Protein AF-A0A848KBE2-F1 (afdb_monomer)

Structure (mmCIF, N/CA/C/O backbone):
data_AF-A0A848KBE2-F1
#
_entry.id   AF-A0A848KBE2-F1
#
loop_
_atom_site.group_PDB
_atom_site.id
_atom_site.type_symbol
_atom_site.label_atom_id
_atom_site.label_alt_id
_atom_site.label_comp_id
_atom_site.label_asym_id
_atom_site.label_entity_id
_atom_site.label_seq_id
_atom_site.pdbx_PDB_ins_code
_atom_site.Cartn_x
_atom_site.Cartn_y
_atom_site.Cartn_z
_atom_site.occupancy
_atom_site.B_iso_or_equiv
_atom_site.auth_seq_id
_atom_site.auth_comp_id
_atom_site.auth_asym_id
_atom_site.auth_atom_id
_atom_site.pdbx_PDB_model_num
ATOM 1 N N . MET A 1 1 ? 36.345 -19.995 -68.611 1.00 47.78 1 MET A N 1
ATOM 2 C CA . MET A 1 1 ? 36.736 -19.045 -67.549 1.00 47.78 1 MET A CA 1
ATOM 3 C C . MET A 1 1 ? 35.816 -17.840 -67.622 1.00 47.78 1 MET A C 1
ATOM 5 O O . MET A 1 1 ? 35.869 -17.147 -68.624 1.00 47.78 1 MET A O 1
ATOM 9 N N . SER A 1 2 ? 34.953 -17.637 -66.626 1.00 39.81 2 SER A N 1
ATOM 10 C CA . SER A 1 2 ? 34.776 -16.354 -65.922 1.00 39.81 2 SER A CA 1
ATOM 11 C C . SER A 1 2 ? 33.439 -16.347 -65.170 1.00 39.81 2 SER A C 1
ATOM 13 O O . SER A 1 2 ? 32.379 -16.107 -65.737 1.00 39.81 2 SER A O 1
ATOM 15 N N . ASN A 1 3 ? 33.563 -16.631 -63.875 1.00 41.44 3 ASN A N 1
ATOM 16 C CA . ASN A 1 3 ? 32.869 -15.980 -62.768 1.00 41.44 3 ASN A CA 1
ATOM 17 C C . ASN A 1 3 ? 31.364 -16.210 -62.599 1.00 41.44 3 ASN A C 1
ATOM 19 O O . ASN A 1 3 ? 30.542 -15.299 -62.664 1.00 41.44 3 ASN A O 1
ATOM 23 N N . THR A 1 4 ? 31.066 -17.433 -62.167 1.00 48.69 4 THR A N 1
ATOM 24 C CA . THR A 1 4 ? 30.159 -17.694 -61.045 1.00 48.69 4 THR A CA 1
ATOM 25 C C . THR A 1 4 ? 30.282 -16.614 -59.953 1.00 48.69 4 THR A C 1
ATOM 27 O O . THR A 1 4 ? 31.387 -16.226 -59.571 1.00 48.69 4 THR A O 1
ATOM 30 N N . SER A 1 5 ? 29.135 -16.216 -59.400 1.00 53.34 5 SER A N 1
ATOM 31 C CA . SER A 1 5 ? 28.993 -15.661 -58.045 1.00 53.34 5 SER A CA 1
ATOM 32 C C . SER A 1 5 ? 29.554 -14.259 -57.793 1.00 53.34 5 SER A C 1
ATOM 34 O O . SER A 1 5 ? 30.572 -14.108 -57.120 1.00 53.34 5 SER A O 1
ATOM 36 N N . ARG A 1 6 ? 28.828 -13.203 -58.180 1.00 46.91 6 ARG A N 1
ATOM 37 C CA . ARG A 1 6 ? 28.966 -11.899 -57.510 1.00 46.91 6 ARG A CA 1
ATOM 38 C C . ARG A 1 6 ? 27.632 -11.175 -57.386 1.00 46.91 6 ARG A C 1
ATOM 40 O O . ARG A 1 6 ? 27.088 -10.748 -58.390 1.00 46.91 6 ARG A O 1
ATOM 47 N N . ALA A 1 7 ? 27.226 -10.995 -56.128 1.00 44.81 7 ALA A N 1
ATOM 48 C CA . ALA A 1 7 ? 26.356 -9.936 -55.613 1.00 44.81 7 ALA A CA 1
ATOM 49 C C . ALA A 1 7 ? 24.940 -9.877 -56.223 1.00 44.81 7 ALA A C 1
ATOM 51 O O . ALA A 1 7 ? 24.746 -9.589 -57.390 1.00 44.81 7 ALA A O 1
ATOM 52 N N . ALA A 1 8 ? 23.878 -10.081 -55.453 1.00 45.59 8 ALA A N 1
ATOM 53 C CA . ALA A 1 8 ? 23.512 -9.104 -54.444 1.00 45.59 8 ALA A CA 1
ATOM 54 C C . ALA A 1 8 ? 22.586 -9.730 -53.390 1.00 45.59 8 ALA A C 1
ATOM 56 O O . ALA A 1 8 ? 21.367 -9.723 -53.521 1.00 45.59 8 ALA A O 1
ATOM 57 N N . PHE A 1 9 ? 23.174 -10.216 -52.298 1.00 49.16 9 PHE A N 1
ATOM 58 C CA . PHE A 1 9 ? 22.510 -10.151 -50.999 1.00 49.16 9 PHE A CA 1
ATOM 59 C C . PHE A 1 9 ? 22.593 -8.689 -50.537 1.00 49.16 9 PHE A C 1
ATOM 61 O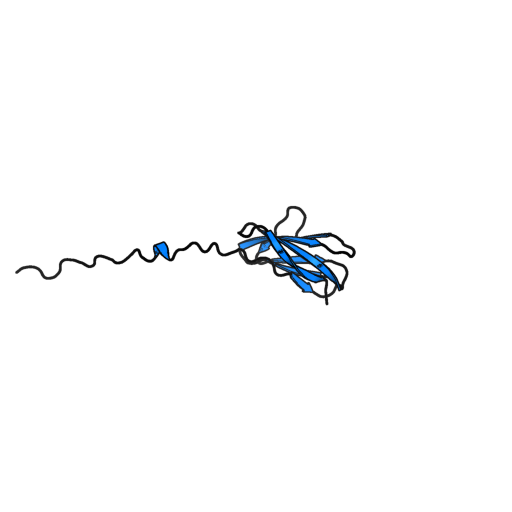 O . PHE A 1 9 ? 23.506 -8.318 -49.804 1.00 49.16 9 PHE A O 1
ATOM 68 N N . ILE A 1 10 ? 21.700 -7.829 -51.033 1.00 52.91 10 ILE A N 1
ATOM 69 C CA . ILE A 1 10 ? 21.499 -6.498 -50.450 1.00 52.91 10 ILE A CA 1
ATOM 70 C C . ILE A 1 10 ? 20.385 -6.654 -49.421 1.00 52.91 10 ILE A C 1
ATOM 72 O O . ILE A 1 10 ? 19.229 -6.908 -49.751 1.00 52.91 10 ILE A O 1
ATOM 76 N N . GLY A 1 11 ? 20.809 -6.615 -48.160 1.00 46.31 11 GLY A N 1
ATOM 77 C CA . GLY A 1 11 ? 20.006 -6.885 -46.983 1.00 46.31 11 GLY A CA 1
ATOM 78 C C . GLY A 1 11 ? 18.786 -5.981 -46.859 1.00 46.31 11 GLY A C 1
ATOM 79 O O . GLY A 1 11 ? 18.895 -4.760 -46.790 1.00 46.31 11 GLY A O 1
ATOM 80 N N . VAL A 1 12 ? 17.625 -6.610 -46.707 1.00 53.41 12 VAL A N 1
ATOM 81 C CA . VAL A 1 12 ? 16.479 -6.005 -46.030 1.00 53.41 12 VAL A CA 1
ATOM 82 C C . VAL A 1 12 ? 16.722 -6.165 -44.531 1.00 53.41 12 VAL A C 1
ATOM 84 O O . VAL A 1 12 ? 16.220 -7.084 -43.895 1.00 53.41 12 VAL A O 1
ATOM 87 N N . ILE A 1 13 ? 17.553 -5.298 -43.957 1.00 54.91 13 ILE A N 1
ATOM 88 C CA . ILE A 1 13 ? 17.632 -5.130 -42.503 1.00 54.91 13 ILE A CA 1
ATOM 89 C C . ILE A 1 13 ? 17.546 -3.639 -42.218 1.00 54.91 13 ILE A C 1
ATOM 91 O O . ILE A 1 13 ? 18.564 -2.965 -42.160 1.00 54.91 13 ILE A O 1
ATOM 95 N N . ALA A 1 14 ? 16.320 -3.138 -42.072 1.00 48.38 14 ALA A N 1
ATOM 96 C CA . ALA A 1 14 ? 15.995 -2.021 -41.177 1.00 48.38 14 ALA A CA 1
ATOM 97 C C . ALA A 1 14 ? 14.473 -1.769 -41.094 1.00 48.38 14 ALA A C 1
ATOM 99 O O . ALA A 1 14 ? 14.039 -0.629 -41.018 1.00 48.38 14 ALA A O 1
ATOM 100 N N . ALA A 1 15 ? 13.632 -2.811 -41.085 1.00 47.66 15 ALA A N 1
ATOM 101 C CA . ALA A 1 15 ? 12.237 -2.650 -40.644 1.00 47.66 15 ALA A CA 1
ATOM 102 C C . ALA A 1 15 ? 12.077 -2.879 -39.124 1.00 47.66 15 ALA A C 1
ATOM 104 O O . ALA A 1 15 ? 11.058 -2.522 -38.541 1.00 47.66 15 ALA A O 1
ATOM 105 N N . ALA A 1 16 ? 13.098 -3.426 -38.451 1.00 48.25 16 ALA A N 1
ATOM 106 C CA . ALA A 1 16 ? 13.038 -3.742 -37.021 1.00 48.25 16 ALA A CA 1
ATOM 107 C C . ALA A 1 16 ? 13.248 -2.526 -36.095 1.00 48.25 16 ALA A C 1
ATOM 109 O O . ALA A 1 16 ? 12.858 -2.580 -34.931 1.00 48.25 16 ALA A O 1
ATOM 110 N N . ALA A 1 17 ? 13.815 -1.424 -36.599 1.00 47.16 17 ALA A N 1
ATOM 111 C CA . ALA A 1 17 ? 14.052 -0.216 -35.799 1.00 47.16 17 ALA A CA 1
ATOM 112 C C . ALA A 1 17 ? 12.783 0.632 -35.581 1.00 47.16 17 ALA A C 1
ATOM 114 O O . ALA A 1 17 ? 12.748 1.455 -34.675 1.00 47.16 17 ALA A O 1
ATOM 115 N N . VAL A 1 18 ? 11.730 0.426 -36.384 1.00 48.19 18 VAL A N 1
ATOM 116 C CA . VAL A 1 18 ? 10.442 1.138 -36.233 1.00 48.19 18 VAL A CA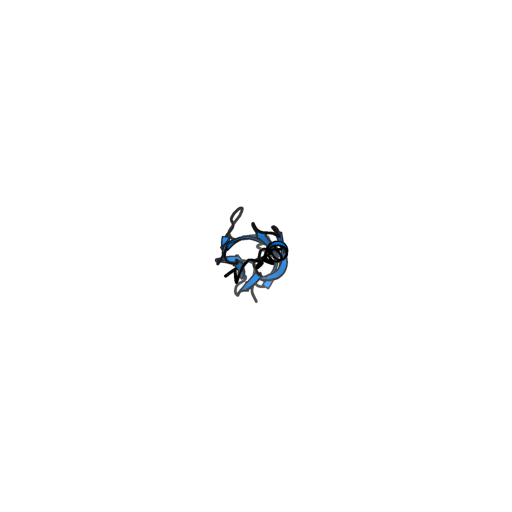 1
ATOM 117 C C . VAL A 1 18 ? 9.431 0.312 -35.427 1.00 48.19 18 VAL A C 1
ATOM 119 O O . VAL A 1 18 ? 8.492 0.857 -34.860 1.00 48.19 18 VAL A O 1
ATOM 122 N N . ALA A 1 19 ? 9.654 -1.004 -35.319 1.00 46.19 19 ALA A N 1
ATOM 123 C CA . ALA A 1 19 ? 8.933 -1.885 -34.396 1.00 46.19 19 ALA A CA 1
ATOM 124 C C . ALA A 1 19 ? 9.507 -1.853 -32.969 1.00 46.19 19 ALA A C 1
ATOM 126 O O . ALA A 1 19 ? 8.855 -2.313 -32.036 1.00 46.19 19 ALA A O 1
ATOM 127 N N . SER A 1 20 ? 10.678 -1.240 -32.769 1.00 47.06 20 SER A N 1
ATOM 128 C CA . SER A 1 20 ? 11.136 -0.777 -31.454 1.00 47.06 20 SER A CA 1
ATOM 129 C C . SER A 1 20 ? 10.467 0.560 -31.121 1.00 47.06 20 SER A C 1
ATOM 131 O O . SER A 1 20 ? 11.104 1.524 -30.705 1.00 47.06 20 SER A O 1
ATOM 133 N N . GLY A 1 21 ? 9.143 0.617 -31.299 1.00 46.56 21 GLY A N 1
ATOM 134 C CA . GLY A 1 21 ? 8.339 1.545 -30.531 1.00 46.56 21 GLY A CA 1
ATOM 135 C C . GLY A 1 21 ? 8.691 1.270 -29.081 1.00 46.56 21 GLY A C 1
ATOM 136 O O . GLY A 1 21 ? 8.437 0.178 -28.571 1.00 46.56 21 GLY A O 1
ATOM 137 N N . THR A 1 22 ? 9.369 2.221 -28.449 1.00 50.91 22 THR A N 1
ATOM 138 C CA . THR A 1 22 ? 9.487 2.297 -27.004 1.00 50.91 22 THR A CA 1
ATOM 139 C C . THR A 1 22 ? 8.064 2.404 -26.481 1.00 50.91 22 THR A C 1
ATOM 141 O O . THR A 1 22 ? 7.553 3.492 -26.231 1.00 50.91 22 THR A O 1
ATOM 144 N N . ASN A 1 23 ? 7.393 1.261 -26.356 1.00 43.00 23 ASN A N 1
ATOM 145 C CA . ASN A 1 23 ? 6.401 1.090 -25.328 1.00 43.00 23 ASN A CA 1
ATOM 146 C C . ASN A 1 23 ? 7.210 1.358 -24.069 1.00 43.00 23 ASN A C 1
ATOM 148 O O . ASN A 1 23 ? 7.978 0.500 -23.634 1.00 43.00 23 ASN A O 1
ATOM 152 N N . SER A 1 24 ? 7.152 2.586 -23.559 1.00 49.06 24 SER A N 1
ATOM 153 C CA . SER A 1 24 ? 7.429 2.816 -22.154 1.00 49.06 24 SER A CA 1
ATOM 154 C C . SER A 1 24 ? 6.559 1.783 -21.459 1.00 49.06 24 SER A C 1
ATOM 156 O O . SER A 1 24 ? 5.335 1.912 -21.494 1.00 49.06 24 SER A O 1
ATOM 158 N N . ALA A 1 25 ? 7.155 0.680 -21.000 1.00 61.09 25 ALA A N 1
ATOM 159 C CA . ALA A 1 25 ? 6.426 -0.283 -20.206 1.00 61.09 25 ALA A CA 1
ATOM 160 C C . ALA A 1 25 ? 5.874 0.550 -19.054 1.00 61.09 25 ALA A C 1
ATOM 162 O O . ALA A 1 25 ? 6.649 1.174 -18.326 1.00 61.09 25 ALA A O 1
ATOM 163 N N . LEU A 1 26 ? 4.549 0.710 -19.021 1.00 74.12 26 LEU A N 1
ATOM 164 C CA . LEU A 1 26 ? 3.923 1.487 -17.968 1.00 74.12 26 LEU A CA 1
ATOM 165 C C . LEU A 1 26 ? 4.307 0.798 -16.665 1.00 74.12 26 LEU A C 1
ATOM 167 O O . LEU A 1 26 ? 4.212 -0.428 -16.570 1.00 74.12 26 LEU A O 1
ATOM 171 N N . ALA A 1 27 ? 4.793 1.583 -15.710 1.00 85.38 27 ALA A N 1
ATOM 172 C CA . ALA A 1 27 ? 5.113 1.088 -14.389 1.00 85.38 27 ALA A CA 1
ATOM 173 C C . ALA A 1 27 ? 3.884 0.360 -13.839 1.00 85.38 27 ALA A C 1
ATOM 175 O O . ALA A 1 27 ? 2.753 0.809 -14.051 1.00 85.38 27 ALA A O 1
ATOM 176 N N . THR A 1 28 ? 4.097 -0.774 -13.186 1.00 91.44 28 THR A N 1
ATOM 177 C CA . THR A 1 28 ? 3.020 -1.605 -12.655 1.00 91.44 28 THR A CA 1
ATOM 178 C C . THR A 1 28 ? 2.675 -1.110 -11.253 1.00 91.44 28 THR A C 1
ATOM 180 O O . THR A 1 28 ? 3.384 -1.434 -10.299 1.00 91.44 28 THR A O 1
ATOM 183 N N . PRO A 1 29 ? 1.599 -0.321 -11.081 1.00 91.56 29 PRO A N 1
ATOM 184 C CA . PRO A 1 29 ? 1.274 0.219 -9.773 1.00 91.56 29 PRO A CA 1
ATOM 185 C C . PRO A 1 29 ? 0.964 -0.908 -8.778 1.00 91.56 29 PRO A C 1
ATOM 187 O O . PRO A 1 29 ? 0.345 -1.909 -9.160 1.00 91.56 29 PRO A O 1
ATOM 190 N N . PRO A 1 30 ? 1.333 -0.748 -7.494 1.00 93.06 30 PRO A N 1
ATOM 191 C CA . PRO A 1 30 ? 1.010 -1.725 -6.473 1.00 93.06 30 PRO A CA 1
ATOM 192 C C . PRO A 1 30 ? -0.497 -1.951 -6.352 1.00 93.06 30 PRO A C 1
ATOM 194 O O . PRO A 1 30 ? -1.291 -1.009 -6.295 1.00 93.06 30 PRO A O 1
ATOM 197 N N . VAL A 1 31 ? -0.895 -3.220 -6.276 1.00 90.81 31 VAL A N 1
ATOM 198 C CA . VAL A 1 31 ? -2.300 -3.612 -6.117 1.00 90.81 31 VAL A CA 1
ATOM 199 C C . VAL A 1 31 ? -2.633 -3.719 -4.633 1.00 90.81 31 VAL A C 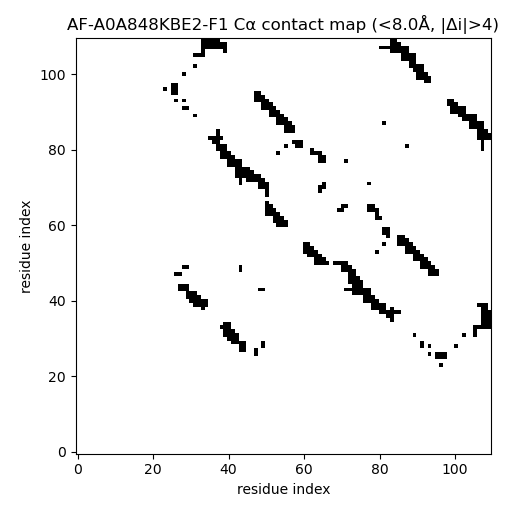1
ATOM 201 O O . VAL A 1 31 ? -2.041 -4.520 -3.911 1.00 90.81 31 VAL A O 1
ATOM 204 N N . ALA A 1 32 ? -3.601 -2.921 -4.181 1.00 94.12 32 ALA A N 1
ATOM 205 C CA . ALA A 1 32 ? -4.081 -2.940 -2.805 1.00 94.12 32 ALA A CA 1
ATOM 206 C C . ALA A 1 32 ? -4.947 -4.184 -2.550 1.00 94.12 32 ALA A C 1
ATOM 208 O O . ALA A 1 32 ? -6.054 -4.302 -3.073 1.00 94.12 32 ALA A O 1
ATOM 209 N N . THR A 1 33 ? -4.446 -5.103 -1.727 1.00 95.38 33 THR A N 1
ATOM 210 C CA . THR A 1 33 ? -5.118 -6.354 -1.365 1.00 95.38 33 THR A CA 1
ATOM 211 C C . THR A 1 33 ? -5.503 -6.327 0.117 1.00 95.38 33 THR A C 1
ATOM 213 O O . THR A 1 33 ? -4.617 -6.186 0.963 1.00 95.38 33 THR A O 1
ATOM 216 N N . PRO A 1 34 ? -6.795 -6.462 0.465 1.00 95.69 34 PRO A N 1
ATOM 217 C CA . PRO A 1 34 ? -7.225 -6.595 1.854 1.00 95.69 34 PRO A CA 1
ATOM 218 C C . PRO A 1 34 ? -6.634 -7.838 2.527 1.00 95.69 34 PRO A C 1
ATOM 220 O O . PRO A 1 34 ? -6.638 -8.925 1.952 1.00 95.69 34 PRO A O 1
ATOM 223 N N . GLU A 1 35 ? -6.194 -7.687 3.773 1.00 95.50 35 GLU A N 1
ATOM 224 C CA . GLU A 1 35 ? -5.729 -8.767 4.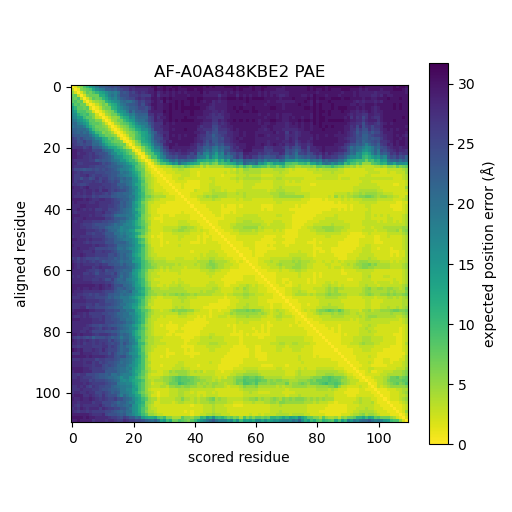640 1.00 95.50 35 GLU A CA 1
ATOM 225 C C . GLU A 1 35 ? -6.418 -8.707 6.012 1.00 95.50 35 GLU A C 1
ATOM 227 O O . GLU A 1 35 ? -6.767 -7.618 6.484 1.00 95.50 35 GLU A O 1
ATOM 232 N N . PRO A 1 36 ? -6.604 -9.850 6.697 1.00 95.06 36 PRO A N 1
ATOM 233 C CA . PRO A 1 36 ? -7.247 -9.877 8.006 1.00 95.06 36 PRO A CA 1
ATOM 234 C C . PRO A 1 36 ? -6.624 -8.902 9.016 1.00 95.06 36 PRO A C 1
ATOM 236 O O . PRO A 1 36 ? -5.417 -8.666 9.035 1.00 95.06 36 PRO A O 1
ATOM 239 N N . GLY A 1 37 ? -7.458 -8.369 9.913 1.00 93.69 37 GLY A N 1
ATOM 240 C CA . GLY A 1 37 ? -6.992 -7.522 11.017 1.00 93.69 37 GLY A CA 1
ATOM 241 C C . GLY A 1 37 ? -6.715 -6.064 10.640 1.00 93.69 37 GLY A C 1
ATOM 242 O O . GLY A 1 37 ? -5.868 -5.429 11.266 1.00 93.69 37 GLY A O 1
ATOM 243 N N . GLY A 1 38 ? -7.421 -5.524 9.642 1.00 95.31 38 GLY A N 1
ATOM 244 C CA . GLY A 1 38 ? -7.282 -4.116 9.252 1.00 95.31 38 GLY A CA 1
ATOM 245 C C . GLY A 1 38 ? -6.074 -3.839 8.363 1.00 95.31 38 GLY A C 1
ATOM 246 O O . GLY A 1 38 ? -5.632 -2.697 8.257 1.00 95.31 38 GLY A O 1
ATOM 247 N N . VAL A 1 39 ? -5.503 -4.873 7.748 1.00 96.88 39 VAL A N 1
ATOM 248 C CA . VAL A 1 39 ? -4.284 -4.759 6.951 1.00 96.88 39 VAL A CA 1
ATOM 249 C C . VAL A 1 39 ? -4.641 -4.610 5.474 1.00 96.88 39 VAL A C 1
ATOM 251 O O . VAL A 1 39 ? -5.597 -5.202 4.975 1.00 96.88 39 VAL A O 1
ATOM 254 N N . ILE A 1 40 ? -3.871 -3.791 4.769 1.00 97.19 40 ILE A N 1
ATOM 255 C CA . ILE A 1 40 ? -3.868 -3.724 3.308 1.00 97.19 40 ILE A CA 1
ATOM 256 C C . ILE A 1 40 ? -2.436 -4.002 2.869 1.00 97.19 40 ILE A C 1
ATOM 258 O O . ILE A 1 40 ? -1.525 -3.255 3.240 1.00 97.19 40 ILE A O 1
ATOM 262 N N . ARG A 1 41 ? -2.241 -5.070 2.096 1.00 96.94 41 ARG A N 1
ATOM 263 C CA . ARG A 1 41 ? -0.964 -5.411 1.467 1.00 96.94 41 ARG A CA 1
ATOM 264 C C . ARG A 1 41 ? -0.895 -4.796 0.077 1.00 96.94 41 ARG A C 1
ATOM 266 O O . ARG A 1 41 ? -1.862 -4.840 -0.678 1.00 96.94 41 ARG A O 1
ATOM 273 N N . LEU A 1 42 ? 0.257 -4.236 -0.252 1.00 96.38 42 LEU A N 1
ATOM 274 C CA . LEU A 1 42 ? 0.581 -3.654 -1.546 1.00 96.38 42 LEU A CA 1
ATOM 275 C C . LEU A 1 42 ? 1.826 -4.353 -2.082 1.00 96.38 42 LEU A C 1
ATOM 277 O O . LEU A 1 42 ? 2.894 -4.279 -1.472 1.00 96.38 42 LEU A O 1
ATOM 281 N N . ASP A 1 43 ? 1.676 -5.024 -3.218 1.00 95.69 43 ASP A N 1
ATOM 282 C CA . ASP A 1 43 ? 2.766 -5.752 -3.861 1.00 95.69 43 ASP A CA 1
ATOM 283 C C . ASP A 1 43 ? 3.498 -4.862 -4.863 1.00 95.69 43 ASP A C 1
ATOM 285 O O . ASP A 1 43 ? 2.908 -4.365 -5.819 1.00 95.69 43 ASP A O 1
ATOM 289 N N . VAL A 1 44 ? 4.795 -4.674 -4.638 1.00 94.31 44 VAL A N 1
ATOM 290 C CA . VAL A 1 44 ? 5.681 -3.860 -5.468 1.00 94.31 44 VAL A CA 1
ATOM 291 C C . VAL A 1 44 ? 6.368 -4.755 -6.497 1.00 94.31 44 VAL A C 1
ATOM 293 O O . VAL A 1 44 ? 7.056 -5.712 -6.127 1.00 94.31 44 VAL A O 1
ATOM 296 N N . ALA A 1 45 ? 6.201 -4.447 -7.784 1.00 92.56 45 ALA A N 1
ATOM 297 C CA . ALA A 1 45 ? 6.781 -5.220 -8.878 1.00 92.56 45 ALA A CA 1
ATOM 298 C C . ALA A 1 45 ? 8.326 -5.133 -8.912 1.00 92.56 45 ALA A C 1
ATOM 300 O O . ALA A 1 45 ? 8.900 -4.111 -8.525 1.00 92.56 45 ALA A O 1
ATOM 301 N N . PRO A 1 46 ? 9.032 -6.186 -9.376 1.00 92.88 46 PRO A N 1
ATOM 302 C CA . PRO A 1 46 ? 10.489 -6.178 -9.490 1.00 92.88 46 PRO A CA 1
ATOM 303 C C . PRO A 1 46 ? 11.036 -4.984 -10.278 1.00 92.88 46 PRO A C 1
ATOM 305 O O . PRO A 1 46 ? 10.590 -4.716 -11.389 1.00 92.88 46 PRO A O 1
ATOM 308 N N . GLY A 1 47 ? 12.058 -4.320 -9.731 1.00 91.38 47 GLY A N 1
ATOM 309 C CA . GLY A 1 47 ? 12.752 -3.223 -10.418 1.00 91.38 47 GLY A CA 1
ATOM 310 C C . GLY A 1 47 ? 12.039 -1.870 -10.361 1.00 91.38 47 GLY A C 1
ATOM 311 O O . GLY A 1 47 ? 12.555 -0.897 -10.909 1.00 91.38 47 GLY A O 1
ATOM 312 N N . GLU A 1 48 ? 10.899 -1.783 -9.677 1.00 91.75 48 GLU A N 1
ATOM 313 C CA . GLU A 1 48 ? 10.144 -0.545 -9.516 1.00 91.75 48 GLU A CA 1
ATOM 314 C C . GLU A 1 48 ? 10.219 -0.025 -8.080 1.00 91.75 48 GLU A C 1
ATOM 316 O O . GLU A 1 48 ? 10.210 -0.796 -7.118 1.00 91.75 48 GLU A O 1
ATOM 321 N N . TRP A 1 49 ? 10.282 1.299 -7.943 1.00 94.44 49 TRP A N 1
ATOM 322 C CA . TRP A 1 49 ? 10.240 1.986 -6.659 1.00 94.44 49 TRP A CA 1
ATOM 323 C C . TRP A 1 49 ? 8.863 2.581 -6.447 1.00 94.44 49 TRP A C 1
ATOM 325 O O . TRP A 1 49 ? 8.414 3.359 -7.288 1.00 94.44 49 TRP A O 1
ATOM 335 N N . TRP A 1 50 ? 8.239 2.274 -5.311 1.00 96.00 50 TRP A N 1
ATOM 336 C CA . TRP A 1 50 ? 6.905 2.767 -4.983 1.00 96.00 50 TRP A CA 1
ATOM 337 C C . TRP A 1 50 ? 6.786 3.229 -3.528 1.00 96.00 50 TRP A C 1
ATOM 339 O O . TRP A 1 50 ? 7.396 2.666 -2.617 1.00 96.00 50 TRP A O 1
ATOM 349 N N . SER A 1 51 ? 5.978 4.264 -3.325 1.00 96.12 51 SER A N 1
ATOM 350 C CA . SER A 1 51 ? 5.542 4.793 -2.034 1.00 96.12 51 SER A CA 1
ATOM 351 C C . SER A 1 51 ? 4.035 4.991 -2.101 1.00 96.12 51 SER A C 1
ATOM 353 O O . SER A 1 51 ? 3.546 5.599 -3.050 1.00 96.12 51 SER A O 1
ATOM 355 N N . CYS A 1 52 ? 3.285 4.469 -1.139 1.00 96.56 52 CYS A N 1
ATOM 356 C CA . CYS A 1 52 ? 1.828 4.533 -1.169 1.00 96.56 52 CYS A CA 1
ATOM 357 C C . CYS A 1 52 ? 1.281 5.222 0.072 1.00 96.56 52 CYS A C 1
ATOM 359 O O . CYS A 1 52 ? 1.827 5.092 1.168 1.00 96.56 52 CYS A O 1
ATOM 361 N N . GLN A 1 53 ? 0.167 5.917 -0.102 1.00 97.00 53 GLN A N 1
ATOM 362 C CA . GLN A 1 53 ? -0.600 6.525 0.965 1.00 97.00 53 GLN A CA 1
ATOM 363 C C . GLN A 1 53 ? -2.035 6.007 0.961 1.00 97.00 53 GLN A C 1
ATOM 365 O O . GLN A 1 53 ? -2.612 5.713 -0.087 1.00 97.00 53 GLN A O 1
ATOM 370 N N . GLY A 1 54 ? -2.601 5.895 2.155 1.00 97.12 54 GLY A N 1
ATOM 371 C CA . GLY A 1 54 ? -3.988 5.524 2.376 1.00 97.12 54 GLY A CA 1
ATOM 372 C C . GLY A 1 54 ? -4.714 6.633 3.119 1.00 97.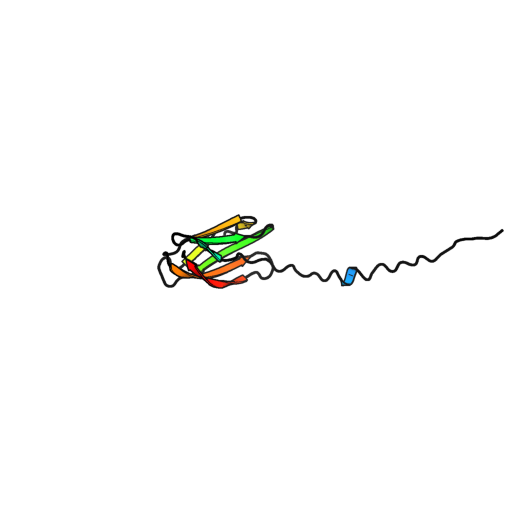12 54 GLY A C 1
ATOM 373 O O . GLY A 1 54 ? -4.172 7.199 4.070 1.00 97.12 54 GLY A O 1
ATOM 374 N N . LEU A 1 55 ? -5.943 6.916 2.705 1.00 97.56 55 LEU A N 1
ATOM 375 C CA . LEU A 1 55 ? -6.832 7.902 3.311 1.00 97.56 55 LEU A CA 1
ATOM 376 C C . LEU A 1 55 ? -8.144 7.221 3.703 1.00 97.56 55 LEU A C 1
ATOM 378 O O . LEU A 1 55 ? -8.730 6.497 2.901 1.00 97.56 55 LEU A O 1
ATOM 382 N N . SER A 1 56 ? -8.606 7.459 4.927 1.00 97.44 56 SER A N 1
ATOM 383 C CA . SER A 1 56 ? -9.826 6.869 5.484 1.00 97.44 56 SER A CA 1
ATOM 384 C C . SER A 1 56 ? -10.656 7.922 6.209 1.00 97.44 56 SER A C 1
ATOM 386 O O . SER A 1 56 ? -10.123 8.887 6.756 1.00 97.44 56 SER A O 1
ATOM 388 N N . LEU A 1 57 ? -11.973 7.713 6.259 1.00 96.75 57 LEU A N 1
ATOM 389 C CA . LEU A 1 57 ? -12.891 8.506 7.088 1.00 96.75 57 LEU A CA 1
ATOM 390 C C . LEU A 1 57 ? -12.977 7.997 8.536 1.00 96.75 57 LEU A C 1
ATOM 392 O O . LEU A 1 57 ? -13.679 8.581 9.359 1.00 96.75 57 LEU A O 1
ATOM 396 N N . GLN A 1 58 ? -12.269 6.915 8.858 1.00 95.81 58 GLN A N 1
ATOM 397 C CA . GLN A 1 58 ? -12.157 6.346 10.197 1.00 95.81 58 GLN A CA 1
ATOM 398 C C . GLN A 1 58 ? -10.696 6.405 10.665 1.00 95.81 58 GLN A C 1
ATOM 400 O O . GLN A 1 58 ? -9.794 6.279 9.836 1.00 95.81 58 GLN A O 1
ATOM 405 N N . PRO A 1 59 ? -10.424 6.551 11.975 1.00 93.25 59 PRO A N 1
ATOM 406 C CA . PRO A 1 59 ? -9.064 6.453 12.495 1.00 93.25 59 PRO A CA 1
ATOM 407 C C . PRO A 1 59 ? -8.407 5.106 12.129 1.00 93.25 59 PRO A C 1
ATOM 409 O O . PRO A 1 59 ? -9.090 4.086 12.183 1.00 93.25 59 PRO A O 1
ATOM 412 N N . PRO A 1 60 ? -7.100 5.052 11.808 1.00 94.19 60 PRO A N 1
ATOM 413 C CA . PRO A 1 60 ? -6.246 6.186 11.465 1.00 94.19 60 PRO A CA 1
ATOM 414 C C . PRO A 1 60 ? -6.682 6.805 10.127 1.00 94.19 60 PRO A C 1
ATOM 416 O O . PRO A 1 60 ? -6.876 6.091 9.157 1.00 94.19 60 PRO A O 1
ATOM 419 N N . PHE A 1 61 ? -6.818 8.133 10.055 1.00 97.25 61 PHE A N 1
ATOM 420 C CA . PHE A 1 61 ? -7.341 8.807 8.853 1.00 97.25 61 PHE A CA 1
ATOM 421 C C . PHE A 1 61 ? -6.357 8.831 7.676 1.00 97.25 61 PHE A C 1
ATOM 423 O O . PHE A 1 61 ? -6.759 9.041 6.535 1.00 97.25 61 PHE A O 1
ATOM 430 N N . TYR A 1 62 ? -5.067 8.649 7.956 1.00 97.31 62 TYR A N 1
ATOM 431 C CA . TYR A 1 62 ? -3.996 8.751 6.976 1.00 97.31 62 TYR A CA 1
ATOM 432 C C . TYR A 1 62 ? -2.820 7.854 7.356 1.00 97.31 62 TYR A C 1
ATOM 434 O O . TYR A 1 62 ? -2.440 7.800 8.529 1.00 97.31 62 TYR A O 1
ATOM 442 N N . GLN A 1 63 ? -2.221 7.194 6.367 1.00 97.38 63 GLN A N 1
ATOM 443 C CA . GLN A 1 63 ? -0.942 6.495 6.497 1.00 97.38 63 GLN A CA 1
ATOM 444 C C . GLN A 1 63 ? -0.128 6.602 5.216 1.00 97.38 63 GLN A C 1
ATOM 446 O O . GLN A 1 63 ? -0.692 6.684 4.132 1.00 97.38 63 GLN A O 1
ATOM 451 N N . VAL A 1 64 ? 1.195 6.533 5.358 1.00 97.00 64 VAL A N 1
ATOM 452 C CA . VAL A 1 64 ? 2.146 6.387 4.250 1.00 97.00 64 VAL A CA 1
ATOM 453 C C . VAL A 1 64 ? 2.994 5.158 4.519 1.00 97.00 64 VAL A 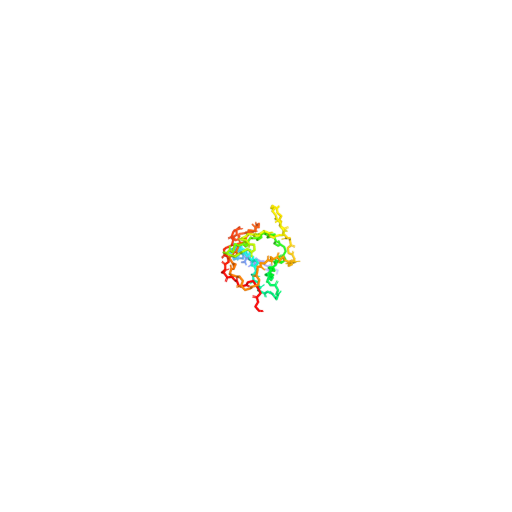C 1
ATOM 455 O O . VAL A 1 64 ? 3.462 4.969 5.641 1.00 97.00 64 VAL A O 1
ATOM 458 N N . THR A 1 65 ? 3.207 4.341 3.497 1.00 96.19 65 THR A N 1
ATOM 459 C CA . THR A 1 65 ? 4.037 3.142 3.551 1.00 96.19 65 THR A CA 1
ATOM 460 C C . THR A 1 65 ? 5.004 3.127 2.358 1.00 96.19 65 THR A C 1
ATOM 462 O O . THR A 1 65 ? 4.600 3.491 1.251 1.00 96.19 65 THR A O 1
ATOM 465 N N . PRO A 1 66 ? 6.286 2.760 2.542 1.00 94.56 66 PRO A N 1
ATOM 466 C CA . PRO A 1 66 ? 6.909 2.275 3.784 1.00 94.56 66 PRO A CA 1
ATOM 467 C C . PRO A 1 66 ? 7.127 3.357 4.858 1.00 94.56 66 PRO A C 1
ATOM 469 O O . PRO A 1 66 ? 7.300 3.035 6.030 1.00 94.56 66 PRO A O 1
ATOM 472 N N . GLY A 1 67 ? 7.056 4.634 4.485 1.00 93.81 67 GLY A N 1
ATOM 473 C CA . GLY A 1 67 ? 7.122 5.762 5.407 1.00 93.81 67 GLY A CA 1
ATOM 474 C C . GLY A 1 67 ? 7.191 7.095 4.659 1.00 93.81 67 GLY A C 1
ATOM 475 O O . GLY A 1 67 ? 7.289 7.108 3.428 1.00 93.81 67 GLY A O 1
ATOM 476 N N . PRO A 1 68 ? 7.152 8.235 5.368 1.00 90.38 68 PRO A N 1
ATOM 477 C CA . PRO A 1 68 ? 7.265 9.546 4.739 1.00 90.38 68 PRO A CA 1
ATOM 478 C C . PRO A 1 68 ? 8.586 9.678 3.975 1.00 90.38 68 PRO A C 1
ATOM 480 O O . PRO A 1 68 ? 9.652 9.452 4.543 1.00 90.38 68 PRO A O 1
ATOM 483 N N . VAL A 1 69 ? 8.517 10.074 2.700 1.00 89.62 69 VAL A N 1
ATOM 484 C CA . VAL A 1 69 ? 9.695 10.261 1.826 1.00 89.62 69 VAL A CA 1
ATOM 485 C C . VAL A 1 69 ? 10.520 8.970 1.642 1.00 89.62 69 VAL A C 1
ATOM 487 O O . VAL A 1 69 ? 11.710 9.011 1.341 1.00 89.62 69 VAL A O 1
ATOM 490 N N . GLN A 1 70 ? 9.898 7.802 1.816 1.00 94.94 70 GLN A N 1
ATOM 491 C CA . GLN A 1 70 ? 10.532 6.502 1.608 1.00 94.94 70 GLN A CA 1
ATOM 492 C C . GLN A 1 70 ? 9.844 5.743 0.475 1.00 94.94 70 GLN A C 1
ATOM 494 O O . GLN A 1 70 ? 8.628 5.833 0.304 1.00 94.94 70 GLN A O 1
ATOM 499 N N . TYR A 1 71 ? 10.634 4.966 -0.262 1.00 95.50 71 TYR A N 1
ATOM 500 C CA . TYR A 1 71 ? 10.182 4.106 -1.352 1.00 95.50 71 TYR A CA 1
ATOM 501 C C . TYR A 1 71 ? 10.670 2.681 -1.106 1.00 95.50 71 TYR A C 1
ATOM 503 O O . TYR A 1 71 ? 11.787 2.476 -0.629 1.00 95.50 71 TYR A O 1
ATOM 511 N N . ALA A 1 72 ? 9.848 1.700 -1.456 1.00 95.88 72 ALA A N 1
ATOM 512 C CA . ALA A 1 72 ? 10.247 0.302 -1.496 1.00 95.88 72 ALA A CA 1
ATOM 513 C C . ALA A 1 72 ? 10.635 -0.079 -2.929 1.00 95.88 72 ALA A C 1
ATOM 515 O O . ALA A 1 72 ? 9.878 0.206 -3.855 1.00 95.88 72 ALA A O 1
ATOM 516 N N . LEU A 1 73 ? 11.795 -0.722 -3.098 1.00 95.62 73 LEU A N 1
ATOM 517 C CA . LEU A 1 73 ? 12.195 -1.361 -4.353 1.00 95.62 73 LEU A CA 1
ATOM 518 C C . LEU A 1 73 ?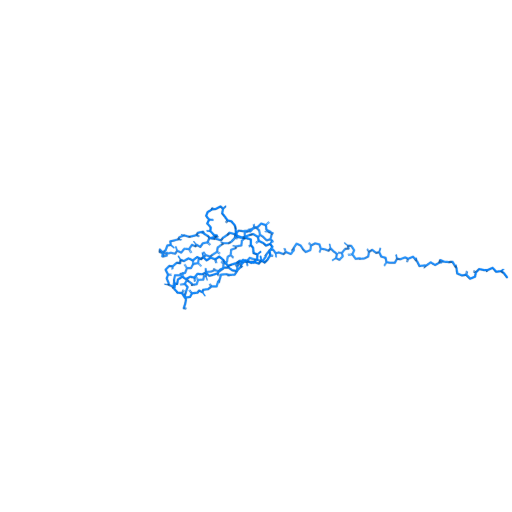 11.641 -2.782 -4.387 1.00 95.62 73 LEU A C 1
ATOM 520 O O . LEU A 1 73 ? 11.938 -3.579 -3.495 1.00 95.62 73 LEU A O 1
ATOM 524 N N . GLY A 1 74 ? 10.858 -3.103 -5.412 1.00 92.31 74 GLY A N 1
ATOM 525 C CA . GLY A 1 74 ? 10.335 -4.451 -5.581 1.00 92.31 74 GLY A CA 1
ATOM 526 C C . GLY A 1 74 ? 11.390 -5.468 -6.049 1.00 92.31 74 GLY A C 1
ATOM 527 O O . GLY A 1 74 ? 12.402 -5.089 -6.651 1.00 92.31 74 GLY A O 1
ATOM 528 N N . PRO A 1 75 ? 11.151 -6.779 -5.849 1.00 94.50 75 PRO A N 1
ATOM 529 C CA . PRO A 1 75 ? 9.930 -7.367 -5.299 1.00 94.50 75 PRO A CA 1
ATOM 530 C C . PRO A 1 75 ? 9.841 -7.208 -3.778 1.00 94.50 75 PRO A C 1
ATOM 532 O O . PRO A 1 75 ? 10.699 -7.687 -3.040 1.00 94.50 75 PRO A O 1
ATOM 535 N N . ALA A 1 76 ? 8.785 -6.549 -3.311 1.00 93.31 76 ALA A N 1
ATOM 536 C CA . ALA A 1 76 ? 8.553 -6.291 -1.896 1.00 93.31 76 ALA A CA 1
ATOM 537 C C . ALA A 1 76 ? 7.054 -6.159 -1.627 1.00 93.31 76 ALA A C 1
ATOM 539 O O . ALA A 1 76 ? 6.303 -5.726 -2.497 1.00 93.31 76 ALA A O 1
ATOM 540 N N . ALA A 1 77 ? 6.632 -6.494 -0.411 1.00 94.56 77 ALA A N 1
ATOM 541 C CA . ALA A 1 77 ? 5.294 -6.189 0.074 1.00 94.56 77 ALA A CA 1
ATOM 542 C C . ALA A 1 77 ? 5.388 -5.058 1.100 1.00 94.56 77 ALA A C 1
ATOM 544 O O . ALA A 1 77 ? 6.128 -5.168 2.082 1.00 94.56 77 ALA A O 1
ATOM 545 N N . ILE A 1 78 ? 4.641 -3.982 0.873 1.00 95.75 78 ILE A N 1
ATOM 546 C CA . ILE A 1 78 ? 4.453 -2.902 1.844 1.00 95.75 78 ILE A CA 1
ATOM 547 C C . ILE A 1 78 ? 3.037 -2.978 2.402 1.00 95.75 78 ILE A C 1
ATOM 549 O O . ILE A 1 78 ? 2.122 -3.489 1.757 1.00 95.75 78 ILE A O 1
ATOM 553 N N . TYR A 1 79 ? 2.859 -2.505 3.630 1.00 96.50 79 TYR A N 1
ATOM 554 C CA . TYR A 1 79 ? 1.619 -2.710 4.370 1.00 96.50 79 TYR A CA 1
ATOM 555 C C . TYR A 1 79 ? 1.108 -1.397 4.934 1.00 96.50 79 TYR A C 1
ATOM 557 O O . TYR A 1 79 ? 1.887 -0.569 5.412 1.00 96.50 79 TYR A O 1
ATOM 565 N N . MET A 1 80 ? -0.209 -1.250 4.927 1.00 96.38 80 MET A N 1
ATOM 566 C CA . MET A 1 80 ? -0.926 -0.220 5.668 1.00 96.38 80 MET A CA 1
ATOM 567 C C . MET A 1 80 ? -1.850 -0.883 6.684 1.00 96.38 80 MET A C 1
ATOM 569 O O . MET A 1 80 ? -2.300 -2.012 6.483 1.00 96.38 80 MET A O 1
ATOM 573 N N . ARG A 1 81 ? -2.117 -0.195 7.793 1.00 96.56 81 ARG A N 1
ATOM 574 C CA . ARG A 1 81 ? -2.914 -0.717 8.907 1.00 96.56 81 ARG A CA 1
ATOM 575 C C . ARG A 1 81 ? -3.994 0.276 9.290 1.00 96.56 81 ARG A C 1
ATOM 577 O O . ARG A 1 81 ? -3.714 1.259 9.962 1.00 96.56 81 ARG A O 1
ATOM 584 N N . PHE A 1 82 ? -5.227 0.007 8.908 1.00 97.06 82 PHE A N 1
ATOM 585 C CA . PHE A 1 82 ? -6.378 0.826 9.263 1.00 97.06 82 PHE A CA 1
ATOM 586 C C . PHE A 1 82 ? -7.286 0.095 10.255 1.00 97.06 82 PHE A C 1
ATOM 588 O O . PHE A 1 82 ? -7.039 -1.056 10.616 1.00 97.06 82 PHE A O 1
ATOM 595 N N . THR A 1 83 ? -8.340 0.768 10.723 1.00 96.81 83 THR A N 1
ATOM 596 C CA . THR A 1 83 ? -9.398 0.089 11.480 1.00 96.81 83 THR A CA 1
ATOM 597 C C . THR A 1 83 ? -10.011 -1.017 10.609 1.00 96.81 83 THR A C 1
ATOM 599 O O . THR A 1 83 ? -10.317 -0.754 9.444 1.00 96.81 83 THR A O 1
ATOM 602 N N . PRO A 1 84 ? -10.196 -2.245 11.129 1.00 96.75 84 PRO A N 1
ATOM 603 C CA . PRO A 1 84 ? -10.830 -3.327 10.381 1.00 96.75 84 PRO A CA 1
ATOM 604 C C . PRO A 1 84 ? -12.192 -2.925 9.788 1.00 96.75 84 PRO A C 1
ATOM 606 O O . PRO A 1 84 ? -13.035 -2.370 10.489 1.00 96.75 84 PRO A O 1
ATOM 609 N N . GLY A 1 85 ? -12.402 -3.201 8.499 1.00 95.50 85 GLY A N 1
ATOM 610 C CA . GLY A 1 85 ? -13.606 -2.845 7.740 1.00 95.50 85 GLY A CA 1
ATOM 611 C C . GLY A 1 85 ? -13.658 -1.400 7.224 1.00 95.50 85 GLY A C 1
ATOM 612 O O . GLY A 1 85 ? -14.630 -1.036 6.548 1.00 95.50 85 GLY A O 1
ATOM 613 N N . ALA A 1 86 ? -12.638 -0.580 7.502 1.00 97.12 86 ALA A N 1
ATOM 614 C CA . ALA A 1 86 ? -12.578 0.796 7.021 1.00 97.12 86 ALA A CA 1
ATOM 615 C C . ALA A 1 86 ? -12.468 0.868 5.496 1.00 97.12 86 ALA A C 1
ATOM 617 O O . ALA A 1 86 ? -11.759 0.074 4.880 1.00 97.12 86 ALA A O 1
ATOM 618 N N . ASP A 1 87 ? -13.148 1.847 4.901 1.00 97.75 87 ASP A N 1
ATOM 619 C CA . ASP A 1 87 ? -12.950 2.232 3.505 1.00 97.75 87 ASP A CA 1
ATOM 620 C C . ASP A 1 87 ? -11.688 3.083 3.388 1.00 97.75 87 ASP A C 1
ATOM 622 O O . ASP A 1 87 ? -11.593 4.153 3.993 1.00 97.75 87 ASP A O 1
ATOM 626 N N . VAL A 1 88 ? -10.726 2.601 2.607 1.00 97.81 88 VAL A N 1
ATOM 627 C CA . VAL A 1 88 ? -9.435 3.253 2.409 1.00 97.81 88 VAL A CA 1
ATOM 628 C C . VAL A 1 88 ? -9.252 3.550 0.933 1.00 97.81 88 VAL A C 1
ATOM 630 O O . VAL A 1 88 ? -9.199 2.640 0.106 1.00 97.81 88 VAL A O 1
ATOM 633 N N . TRP A 1 89 ? -9.133 4.829 0.599 1.00 97.38 89 TRP A N 1
ATOM 634 C CA . TRP A 1 89 ? -8.673 5.247 -0.717 1.00 97.38 89 TRP A CA 1
ATOM 635 C C . TRP A 1 89 ? -7.147 5.180 -0.762 1.00 97.38 89 TRP A C 1
ATOM 637 O O . TRP A 1 89 ? -6.484 5.713 0.130 1.00 97.38 89 TRP A O 1
ATOM 647 N N . VAL A 1 90 ? -6.599 4.501 -1.771 1.00 96.75 90 VAL A N 1
ATOM 648 C CA . VAL A 1 90 ? -5.158 4.264 -1.903 1.00 96.75 90 VAL A CA 1
ATOM 649 C C . VAL A 1 90 ? -4.607 5.017 -3.104 1.00 96.75 90 VAL A C 1
ATOM 651 O O . VAL A 1 90 ? -5.128 4.915 -4.212 1.00 96.75 90 VAL A O 1
ATOM 654 N N . GLU A 1 91 ? -3.506 5.722 -2.888 1.00 96.06 91 GLU A N 1
ATOM 655 C CA . GLU A 1 91 ? -2.726 6.398 -3.919 1.00 96.06 91 GLU A CA 1
ATOM 656 C C . GLU A 1 91 ? -1.274 5.926 -3.825 1.00 96.06 91 GLU A C 1
ATOM 658 O O . GLU A 1 91 ? -0.732 5.798 -2.729 1.00 96.06 91 GLU A O 1
ATOM 663 N N . CYS A 1 92 ? -0.635 5.673 -4.963 1.00 95.25 92 CYS A N 1
ATOM 664 C CA . CYS A 1 92 ? 0.757 5.246 -5.023 1.00 95.25 92 CYS A CA 1
ATOM 665 C C . CYS A 1 92 ? 1.557 6.137 -5.969 1.00 95.25 92 CYS A C 1
ATOM 667 O O . CYS A 1 92 ? 1.119 6.449 -7.071 1.00 95.25 92 CYS A O 1
ATOM 669 N N . ASN A 1 93 ? 2.757 6.502 -5.538 1.00 94.94 93 ASN A N 1
ATOM 670 C CA . ASN A 1 93 ? 3.723 7.286 -6.283 1.00 94.94 93 ASN A CA 1
ATOM 671 C C . ASN A 1 93 ? 4.945 6.417 -6.586 1.00 94.94 93 ASN A C 1
ATOM 673 O O . ASN A 1 93 ? 5.502 5.795 -5.678 1.00 94.94 93 ASN A O 1
ATOM 677 N N . GLY A 1 94 ? 5.348 6.361 -7.849 1.00 92.50 94 GLY A N 1
ATOM 678 C CA . GLY A 1 94 ? 6.468 5.564 -8.327 1.00 92.50 94 GLY A CA 1
ATOM 679 C C . GLY A 1 94 ? 7.476 6.384 -9.122 1.00 92.50 94 GLY A C 1
ATOM 680 O O . GLY A 1 94 ? 7.280 7.568 -9.378 1.00 92.50 94 GLY A O 1
ATOM 681 N N . THR A 1 95 ? 8.587 5.761 -9.512 1.00 90.25 95 THR A N 1
ATOM 682 C CA . THR A 1 95 ? 9.636 6.433 -10.307 1.00 90.25 95 THR A CA 1
ATOM 683 C C . THR A 1 95 ? 9.502 6.214 -11.815 1.00 90.25 95 THR A C 1
ATOM 685 O O . THR A 1 95 ? 10.146 6.915 -12.593 1.00 90.25 95 THR A O 1
ATOM 688 N N . GLY A 1 96 ? 8.707 5.226 -12.236 1.00 84.50 96 GLY A N 1
ATOM 689 C CA . GLY A 1 96 ? 8.356 4.994 -13.640 1.00 84.50 96 GLY A CA 1
ATOM 690 C C . GLY A 1 96 ? 7.078 5.737 -14.037 1.00 84.50 96 GLY A C 1
ATOM 691 O O . GLY A 1 96 ? 6.369 6.255 -13.182 1.00 84.50 96 GLY A O 1
ATOM 692 N N . LEU A 1 97 ? 6.773 5.810 -15.336 1.00 83.44 97 LEU A N 1
ATOM 693 C CA . LEU A 1 97 ? 5.519 6.408 -15.814 1.00 83.44 97 LEU A CA 1
ATOM 694 C C . LEU A 1 97 ? 4.384 5.366 -15.803 1.00 83.44 97 LEU A C 1
ATOM 696 O O . LEU A 1 97 ? 4.598 4.290 -16.354 1.00 83.44 97 LEU A O 1
ATOM 700 N N . PRO A 1 98 ? 3.182 5.672 -15.276 1.00 82.50 98 PRO A N 1
ATOM 701 C CA . PRO A 1 98 ? 2.806 6.939 -14.651 1.00 82.50 98 PRO A CA 1
ATOM 702 C C . PRO A 1 98 ? 3.413 7.088 -13.248 1.00 82.50 98 PRO A C 1
ATOM 704 O O . PRO A 1 98 ? 3.410 6.146 -12.462 1.00 82.50 98 PRO A O 1
ATOM 707 N N . VAL A 1 99 ? 3.888 8.299 -12.934 1.00 89.38 99 VAL A N 1
ATOM 708 C CA . VAL A 1 99 ? 4.514 8.611 -11.632 1.00 89.38 99 VAL A CA 1
ATOM 709 C C . VAL A 1 99 ? 3.505 8.507 -10.493 1.00 89.38 99 VAL A C 1
ATOM 711 O O . VAL A 1 99 ? 3.873 8.136 -9.390 1.00 89.38 99 VAL A O 1
ATOM 714 N N . ILE A 1 100 ? 2.237 8.832 -10.752 1.00 92.56 100 ILE A N 1
ATOM 715 C CA . ILE A 1 100 ? 1.164 8.820 -9.756 1.00 92.56 100 ILE A CA 1
ATOM 716 C C . ILE A 1 100 ? 0.072 7.875 -10.235 1.00 92.56 100 ILE A C 1
ATOM 718 O O . ILE A 1 100 ? -0.365 7.946 -11.387 1.00 92.56 100 ILE A O 1
ATOM 722 N N . TYR A 1 101 ? -0.386 7.018 -9.335 1.00 93.38 101 TYR A N 1
ATOM 723 C CA . TYR A 1 101 ? -1.489 6.102 -9.540 1.00 93.38 101 TYR A CA 1
ATOM 724 C C . TYR A 1 101 ? -2.555 6.307 -8.465 1.00 93.38 101 TYR A C 1
ATOM 726 O O . TYR A 1 101 ? -2.284 6.202 -7.269 1.00 93.38 101 TYR A O 1
ATOM 734 N N . TYR A 1 102 ? -3.787 6.543 -8.911 1.00 93.25 102 TYR A N 1
ATOM 735 C CA . TYR A 1 102 ? -4.961 6.626 -8.050 1.00 93.25 102 TYR A CA 1
ATOM 736 C C . TYR A 1 102 ? -5.702 5.291 -8.083 1.00 93.25 102 TYR A C 1
ATOM 738 O O . TYR A 1 102 ? -6.266 4.908 -9.108 1.00 93.25 102 TYR A O 1
ATOM 746 N N . GLY A 1 103 ? -5.674 4.574 -6.963 1.00 89.00 103 GLY A N 1
ATOM 747 C CA . GLY A 1 103 ? -6.318 3.279 -6.813 1.00 89.00 103 GLY A CA 1
ATOM 748 C C . GLY A 1 103 ? -7.805 3.375 -6.453 1.00 89.00 103 GLY A C 1
ATOM 749 O O . GLY A 1 103 ? 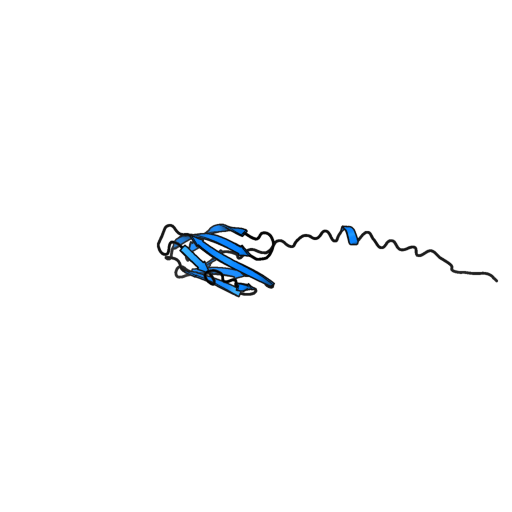-8.325 4.457 -6.154 1.00 89.00 103 GLY A O 1
ATOM 750 N N . PRO A 1 104 ? -8.513 2.231 -6.471 1.00 90.69 104 PRO A N 1
ATOM 751 C CA . PRO A 1 104 ? -9.876 2.147 -5.963 1.00 90.69 104 PRO A CA 1
ATOM 752 C C . PRO A 1 104 ? -9.912 2.306 -4.436 1.00 90.69 104 PRO A C 1
ATOM 754 O O . PRO A 1 104 ? -8.895 2.203 -3.747 1.00 90.69 104 PRO A O 1
ATOM 757 N N . ILE A 1 105 ? -11.115 2.509 -3.898 1.00 95.38 105 ILE A N 1
ATOM 758 C CA . ILE A 1 105 ? -11.361 2.358 -2.461 1.00 95.38 105 ILE A CA 1
ATOM 759 C C . ILE A 1 105 ? -11.380 0.863 -2.135 1.00 95.38 105 ILE A C 1
ATOM 761 O O . ILE A 1 105 ? -12.090 0.094 -2.784 1.00 95.38 105 ILE A O 1
ATOM 765 N N . VAL A 1 106 ? -10.613 0.457 -1.127 1.00 95.56 106 VAL A N 1
ATOM 766 C CA . VAL A 1 106 ? -10.541 -0.925 -0.641 1.00 95.56 106 VAL A CA 1
ATOM 767 C C . VAL A 1 106 ? -10.935 -1.006 0.828 1.00 95.56 106 VAL A C 1
ATOM 769 O O . VAL A 1 106 ? -10.783 -0.045 1.581 1.00 95.56 106 VAL A O 1
ATOM 772 N N . LYS A 1 107 ? -11.419 -2.175 1.251 1.00 96.12 107 LYS A N 1
ATOM 773 C CA . LYS A 1 107 ? -11.678 -2.460 2.663 1.00 96.12 107 LYS A CA 1
ATOM 774 C C . LYS A 1 107 ? -10.389 -2.853 3.378 1.00 96.12 107 LYS A C 1
ATOM 776 O O . LYS A 1 107 ? -9.645 -3.704 2.897 1.00 96.12 107 LYS A O 1
ATOM 781 N N . ALA A 1 108 ? -10.138 -2.261 4.539 1.00 94.00 108 ALA A N 1
ATOM 782 C CA . ALA A 1 108 ? -9.043 -2.654 5.414 1.00 94.00 108 ALA A CA 1
ATOM 783 C C . ALA A 1 108 ? -9.406 -3.932 6.175 1.00 94.00 108 ALA A C 1
ATOM 785 O O . ALA A 1 108 ? -10.027 -3.884 7.233 1.00 94.00 108 ALA A O 1
ATOM 786 N N . GLY A 1 109 ? -9.021 -5.080 5.632 1.00 81.06 109 GLY A N 1
ATOM 787 C CA . GLY A 1 109 ? -9.433 -6.389 6.129 1.00 81.06 109 GLY A CA 1
ATOM 788 C C . GLY A 1 109 ? -10.900 -6.719 5.871 1.00 81.06 109 GLY A C 1
ATOM 789 O O . GLY A 1 109 ? -11.775 -5.852 5.882 1.00 81.06 109 GLY A O 1
ATOM 790 N N . ASN A 1 110 ? -11.132 -8.000 5.596 1.00 61.34 110 ASN A N 1
ATOM 791 C CA . ASN A 1 110 ? -12.439 -8.601 5.368 1.00 61.34 110 ASN A CA 1
ATOM 792 C C . ASN A 1 110 ? -12.455 -9.997 5.990 1.00 61.34 110 ASN A C 1
ATOM 794 O O . ASN A 1 110 ? -11.437 -10.707 5.810 1.00 61.34 110 ASN A O 1
#

Nearest PDB structures (foldseek):
  7mrn-assembly2_B  TM=5.397E-01  e=9.895E-02  Mus musculus
  3s9d-assembly2_D  TM=5.545E-01  e=3.044E-01  Homo sapiens
  8d7h-assembly1_E  TM=5.237E-01  e=9.362E-01  Homo sapiens
  5h9y-assembly1_A  TM=5.467E-01  e=2.453E+00  Paenibacillus barengoltzii
  5h9x-assembly1_A  TM=5.392E-01  e=3.763E+00  Paenibacillus barengoltzii

Sequence (110 aa):
MSNTSRAAFIGVIAAAAVASGTNSALATPPVATPEPGGVIRLDVAPGEWWSCQGLSLQPPFYQVTPGPVQYALGPAAIYMRFTPGADVWVECNGTGLPVIYYGPIVKAGN

Foldseek 3Di:
DDDDDDDDPPDPPDPVVVVPPPPLVAQDFWDFDADAQQKTKTAHAAQKWKKKKKAFPAPVRIDIPPHVVHIDHDRDIIMDGGHAQTFIWMKMAIPGPVRIDTDHTDGRHD

Solvent-accessible surface area (backbone atoms only — not comparable to full-atom values): 6337 Å² total; per-residue (Å²): 142,85,78,82,88,78,84,80,93,74,78,92,77,74,72,66,70,70,70,59,59,79,68,71,72,62,48,68,74,57,55,81,39,61,32,71,89,2,23,31,40,28,49,35,46,70,84,38,42,38,26,35,37,38,40,30,94,47,67,58,46,65,51,53,24,77,30,87,99,35,63,44,65,20,74,40,78,40,63,47,77,38,40,65,62,35,60,30,40,35,38,38,40,37,81,44,54,63,42,67,42,82,54,67,74,41,47,15,12,119

Radiu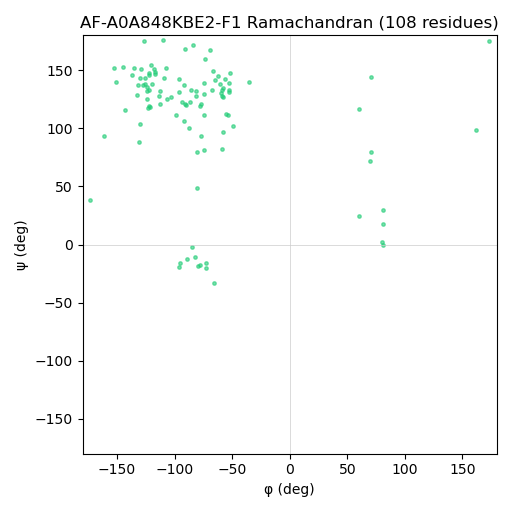s of gyration: 24.22 Å; Cα contacts (8 Å, |Δi|>4): 248; chains: 1; bounding box: 50×29×80 Å

Organism: NCBI:txid2584121

Secondary structure (DSSP, 8-state):
---S----------SHHHH---------PPEEEEETTTEEEEEEPBT-EEEEEEEESSSS-EEEES-TT--EEBSEEEEEE--TT-EEEEEEEESSSSSEEEEEEEES--

Mean predicted aligned error: 11.19 Å

pLDDT: mean 83.25, std 19.62, range [39.81, 97.81]